Protein AF-A0A349R065-F1 (afdb_monomer_lite)

pLDDT: mean 91.01, std 5.93, range [65.56, 98.38]

Secondary structure (DSSP, 8-state):
--GGGGTT-PPPPP-S-HHHHHHHHHHHHHHHHHHHHHHHH-SS----S-------S---------EEEEEEEETTEEEEEEEETTT--EEE-----HHHHHHHHHHHHHHHHHHHHH-

Structure (mmCIF, N/CA/C/O backbone):
data_AF-A0A349R065-F1
#
_entry.id   AF-A0A349R065-F1
#
loop_
_atom_site.group_PDB
_atom_site.id
_atom_site.type_symbol
_atom_site.label_atom_id
_atom_site.label_alt_id
_atom_site.label_comp_id
_atom_site.label_asym_id
_atom_site.label_entity_id
_atom_site.label_seq_id
_atom_site.pdbx_PDB_ins_code
_atom_site.Cartn_x
_atom_site.Cartn_y
_atom_site.Cartn_z
_atom_site.occupancy
_atom_site.B_iso_or_equiv
_atom_site.auth_seq_id
_atom_site.auth_comp_id
_atom_site.auth_asym_id
_atom_site.auth_atom_id
_atom_site.pdbx_PDB_model_num
ATOM 1 N N . PHE A 1 1 ? -10.459 10.664 -25.188 1.00 65.56 1 PHE A N 1
ATOM 2 C CA . PHE A 1 1 ? -10.884 11.142 -23.859 1.00 65.56 1 PHE A CA 1
ATOM 3 C C . PHE A 1 1 ? -12.238 11.811 -24.039 1.00 65.56 1 PHE A C 1
ATOM 5 O O . PHE A 1 1 ? -12.340 12.646 -24.926 1.00 65.56 1 PHE A O 1
ATOM 12 N N . ASN A 1 2 ? -13.275 11.375 -23.317 1.00 75.19 2 ASN A N 1
ATOM 13 C CA . ASN A 1 2 ? -14.597 12.006 -23.346 1.00 75.19 2 ASN A CA 1
ATOM 14 C C . ASN A 1 2 ? -14.974 12.372 -21.905 1.00 75.19 2 ASN A C 1
ATOM 16 O O . ASN A 1 2 ? -15.119 11.490 -21.060 1.00 75.19 2 ASN A O 1
ATOM 20 N N . GLU A 1 3 ? -15.099 13.669 -21.643 1.00 75.75 3 GLU A N 1
ATOM 21 C CA . GLU A 1 3 ? -15.383 14.242 -20.323 1.00 75.75 3 GLU A CA 1
ATOM 22 C C . GLU A 1 3 ? -16.740 13.810 -19.759 1.00 75.75 3 GLU A C 1
ATOM 24 O O . GLU A 1 3 ? -16.920 13.772 -18.545 1.00 75.75 3 GLU A O 1
ATOM 29 N N . GLN A 1 4 ? -17.679 13.401 -20.616 1.00 81.69 4 GLN A N 1
ATOM 30 C CA . GLN A 1 4 ? -19.003 12.935 -20.199 1.00 81.69 4 GLN A CA 1
ATOM 31 C C . GLN A 1 4 ? -18.923 11.689 -19.309 1.00 81.69 4 GLN A C 1
ATOM 33 O O . GLN A 1 4 ? -19.770 11.519 -18.439 1.00 81.69 4 GLN A O 1
ATOM 38 N N . TYR A 1 5 ? -17.877 10.864 -19.451 1.00 76.69 5 TYR A N 1
ATOM 39 C CA . TYR A 1 5 ? -17.648 9.712 -18.570 1.00 76.69 5 TYR A CA 1
ATOM 40 C C . TYR A 1 5 ? -17.245 10.099 -17.139 1.00 76.69 5 TYR A C 1
ATOM 42 O O . TYR A 1 5 ? -17.340 9.266 -16.243 1.00 76.69 5 TYR A O 1
ATOM 50 N N . LEU A 1 6 ? -16.794 11.337 -16.918 1.00 79.38 6 LEU A N 1
ATOM 51 C CA . LEU A 1 6 ? -16.449 11.865 -15.594 1.00 79.38 6 LEU A CA 1
ATOM 52 C C . LEU A 1 6 ? -17.567 12.719 -14.993 1.00 79.38 6 LEU A C 1
ATOM 54 O O . LEU A 1 6 ? -17.480 13.108 -13.830 1.00 79.38 6 LEU A O 1
ATOM 58 N N . SER A 1 7 ? -18.627 13.001 -15.754 1.00 81.12 7 SER A N 1
ATOM 59 C CA . SER A 1 7 ? -19.768 13.759 -15.250 1.00 81.12 7 SER A CA 1
ATOM 60 C C . SER A 1 7 ? -20.408 13.016 -14.073 1.00 81.12 7 SER A C 1
ATOM 62 O O . SER A 1 7 ? -20.812 11.862 -14.199 1.00 81.12 7 SER A O 1
ATOM 64 N N . GLY A 1 8 ? -20.456 13.667 -12.909 1.00 82.62 8 GLY A N 1
ATOM 65 C CA . GLY A 1 8 ? -20.978 13.082 -11.669 1.00 82.62 8 GLY A CA 1
ATOM 66 C C . GLY A 1 8 ? -19.963 12.297 -10.828 1.00 82.62 8 GLY A C 1
ATOM 67 O O . GLY A 1 8 ? -20.319 11.858 -9.737 1.00 82.62 8 GLY A O 1
ATOM 68 N N . PHE A 1 9 ? -18.708 12.161 -11.273 1.00 82.31 9 PHE A N 1
ATOM 69 C CA . PHE A 1 9 ? -17.630 11.541 -10.498 1.00 82.31 9 PHE A CA 1
ATOM 70 C C . PHE A 1 9 ? -16.630 12.585 -9.994 1.00 82.31 9 PHE A C 1
ATOM 72 O O . PHE A 1 9 ? -16.277 13.529 -10.698 1.00 82.31 9 PHE A O 1
ATOM 79 N N . ILE A 1 10 ? -16.144 12.396 -8.766 1.00 83.88 10 ILE A N 1
ATOM 80 C CA . ILE A 1 10 ? -15.050 13.191 -8.201 1.00 83.88 10 ILE A CA 1
ATOM 81 C C . ILE A 1 10 ? -13.741 12.467 -8.514 1.00 83.88 10 ILE A C 1
ATOM 83 O O . ILE A 1 10 ? -13.602 11.283 -8.206 1.00 83.88 10 ILE A O 1
ATOM 87 N N . ALA A 1 11 ? -12.786 13.179 -9.106 1.00 84.38 11 ALA A N 1
ATOM 88 C CA . ALA A 1 11 ? -11.423 12.699 -9.286 1.00 84.38 11 ALA A CA 1
ATOM 89 C C . ALA A 1 11 ? -10.508 13.383 -8.267 1.00 84.38 11 ALA A C 1
ATOM 91 O O . ALA A 1 11 ? -10.520 14.607 -8.136 1.00 84.38 11 ALA A O 1
ATOM 92 N N . GLU A 1 12 ? -9.725 12.592 -7.540 1.00 83.50 12 GLU A N 1
ATOM 93 C CA . GLU A 1 12 ? -8.680 13.122 -6.668 1.00 83.50 12 GLU A CA 1
ATOM 94 C C . GLU A 1 12 ? -7.490 13.584 -7.520 1.00 83.50 12 GLU A C 1
ATOM 96 O O . GLU A 1 12 ? -7.072 12.895 -8.455 1.00 83.50 12 GLU A O 1
ATOM 101 N N . THR A 1 13 ? -6.933 14.749 -7.193 1.00 82.88 13 THR A N 1
ATOM 102 C CA . THR A 1 13 ? -5.649 15.187 -7.753 1.00 82.88 13 THR A CA 1
ATOM 103 C C . THR A 1 13 ? -4.519 14.341 -7.170 1.00 82.88 13 THR A C 1
ATOM 105 O O . THR A 1 13 ? -4.617 13.835 -6.056 1.00 82.88 13 THR A O 1
ATOM 108 N N . PHE A 1 14 ? -3.420 14.198 -7.908 1.00 82.38 14 PHE A N 1
ATOM 109 C CA . PHE A 1 14 ? -2.256 13.435 -7.466 1.00 82.38 14 PHE A CA 1
ATOM 110 C C . PHE A 1 14 ? -1.765 13.887 -6.085 1.00 82.38 14 PHE A C 1
ATOM 112 O O . PHE A 1 14 ? -1.309 15.016 -5.910 1.00 82.38 14 PHE A O 1
ATOM 119 N N . SER A 1 15 ? -1.838 12.978 -5.116 1.00 81.75 15 SER A N 1
ATOM 120 C CA . SER A 1 15 ? -1.353 13.180 -3.748 1.00 81.75 15 SER A CA 1
ATOM 121 C C . SER A 1 15 ? 0.126 12.815 -3.576 1.00 81.75 15 SER A C 1
ATOM 123 O O . SER A 1 15 ? 0.737 13.156 -2.564 1.00 81.75 15 SER A O 1
ATOM 125 N N . VAL A 1 16 ? 0.723 12.146 -4.569 1.00 86.12 16 VAL A N 1
ATOM 126 C CA . VAL A 1 16 ? 2.129 11.724 -4.578 1.00 86.12 16 VAL A CA 1
ATOM 127 C C . VAL A 1 16 ? 2.862 12.396 -5.733 1.00 86.12 16 VAL A C 1
ATOM 129 O O . VAL A 1 16 ? 2.378 12.397 -6.865 1.00 86.12 16 VAL A O 1
ATOM 132 N N . ASP A 1 17 ? 4.045 12.937 -5.443 1.00 89.19 17 ASP A N 1
ATOM 133 C CA . ASP A 1 17 ? 4.918 13.516 -6.459 1.00 89.19 17 ASP A CA 1
ATOM 134 C C . ASP A 1 17 ? 5.431 12.458 -7.453 1.00 89.19 17 ASP A C 1
ATOM 136 O O . ASP A 1 17 ? 5.723 11.315 -7.095 1.00 89.19 17 ASP A O 1
ATOM 140 N N . HIS A 1 18 ? 5.561 12.861 -8.714 1.00 86.56 18 HIS A N 1
ATOM 141 C CA . HIS A 1 18 ? 5.975 12.004 -9.817 1.00 86.56 18 HIS A CA 1
ATOM 142 C C . HIS A 1 18 ? 7.369 11.382 -9.642 1.00 86.56 18 HIS A C 1
ATOM 144 O O . HIS A 1 18 ? 7.554 10.235 -10.050 1.00 86.56 18 HIS A O 1
ATOM 150 N N . VAL A 1 19 ? 8.325 12.077 -9.014 1.00 89.88 19 VAL A N 1
ATOM 151 C CA . VAL A 1 19 ? 9.666 11.533 -8.740 1.00 89.88 19 VAL A CA 1
ATOM 152 C C . VAL A 1 19 ? 9.557 10.396 -7.730 1.00 89.88 19 VAL A C 1
ATOM 154 O O . VAL A 1 19 ? 10.013 9.284 -7.988 1.00 89.88 19 VAL A O 1
ATOM 157 N N . LYS A 1 20 ? 8.836 10.629 -6.629 1.00 91.44 20 LYS A N 1
ATOM 158 C CA . LYS A 1 20 ? 8.594 9.611 -5.595 1.00 91.44 20 LYS A CA 1
ATOM 159 C C . LYS A 1 20 ? 7.807 8.411 -6.131 1.00 91.44 20 LYS A C 1
ATOM 161 O O . LYS A 1 20 ? 8.063 7.263 -5.759 1.00 91.44 20 LYS A O 1
ATOM 166 N N . ALA A 1 21 ? 6.844 8.660 -7.016 1.00 89.25 21 ALA A N 1
ATOM 167 C CA . ALA A 1 21 ? 6.101 7.603 -7.691 1.00 89.25 21 ALA A CA 1
ATOM 168 C C . ALA A 1 21 ? 7.013 6.769 -8.609 1.00 89.25 21 ALA A C 1
ATOM 170 O O . ALA A 1 21 ? 6.891 5.545 -8.627 1.00 89.25 21 ALA A O 1
ATOM 171 N N . ALA A 1 22 ? 7.945 7.404 -9.326 1.00 90.56 22 ALA A N 1
ATOM 172 C CA . ALA A 1 22 ? 8.910 6.717 -10.182 1.00 90.56 22 ALA A CA 1
ATOM 173 C C . ALA A 1 22 ? 9.899 5.858 -9.379 1.00 90.56 22 ALA A C 1
ATOM 175 O O . ALA A 1 22 ? 10.153 4.719 -9.765 1.00 90.56 22 ALA A O 1
ATOM 176 N N . GLU A 1 23 ? 10.398 6.351 -8.242 1.00 92.19 23 GLU A N 1
ATOM 177 C CA . GLU A 1 23 ? 11.222 5.562 -7.312 1.00 92.19 23 GLU A CA 1
ATOM 178 C C . GLU A 1 23 ? 10.465 4.329 -6.806 1.00 92.19 23 GLU A C 1
ATOM 180 O O . GLU A 1 23 ? 10.968 3.211 -6.876 1.00 92.19 23 GLU A O 1
ATOM 185 N N . THR A 1 24 ? 9.211 4.515 -6.381 1.00 93.06 24 THR A N 1
ATOM 186 C CA . THR A 1 24 ? 8.355 3.409 -5.923 1.00 93.06 24 THR A CA 1
ATOM 187 C C . THR A 1 24 ? 8.133 2.382 -7.035 1.00 93.06 24 THR A C 1
ATOM 189 O O . THR A 1 24 ? 8.212 1.176 -6.800 1.00 93.06 24 THR A O 1
ATOM 192 N N . ALA A 1 25 ? 7.867 2.846 -8.260 1.00 92.06 25 ALA A N 1
ATOM 193 C CA . ALA A 1 25 ? 7.706 1.977 -9.418 1.00 92.06 25 ALA A CA 1
ATOM 194 C C . ALA A 1 25 ? 8.992 1.196 -9.716 1.00 92.06 25 ALA A C 1
ATOM 196 O O . ALA A 1 25 ? 8.914 -0.002 -9.975 1.00 92.06 25 ALA A O 1
ATOM 197 N N . ARG A 1 26 ? 10.161 1.841 -9.622 1.00 92.94 26 ARG A N 1
ATOM 198 C CA . ARG A 1 26 ? 11.466 1.189 -9.777 1.00 92.94 26 ARG A CA 1
ATOM 199 C C . ARG A 1 26 ? 11.661 0.078 -8.751 1.00 92.94 26 ARG A C 1
ATOM 201 O O . ARG A 1 26 ? 11.892 -1.046 -9.161 1.00 92.94 26 ARG A O 1
ATOM 208 N N . THR A 1 27 ? 11.419 0.324 -7.464 1.00 94.81 27 THR A N 1
ATOM 209 C CA . THR A 1 27 ? 11.508 -0.726 -6.430 1.00 94.81 27 THR A CA 1
ATOM 210 C C . THR A 1 27 ? 10.579 -1.915 -6.704 1.00 94.81 27 THR A C 1
ATOM 212 O O . THR A 1 27 ? 10.921 -3.062 -6.422 1.00 94.81 27 THR A O 1
ATOM 215 N N . ILE A 1 28 ? 9.380 -1.664 -7.243 1.00 96.00 28 ILE A N 1
ATOM 216 C CA . ILE A 1 28 ? 8.456 -2.741 -7.620 1.00 96.00 28 ILE A CA 1
ATOM 217 C C . ILE A 1 28 ? 9.009 -3.540 -8.804 1.00 96.00 28 ILE A C 1
ATOM 219 O O . ILE A 1 28 ? 8.946 -4.765 -8.758 1.00 96.00 28 ILE A O 1
ATOM 223 N N . MET A 1 29 ? 9.531 -2.860 -9.829 1.00 95.00 29 MET A N 1
ATOM 224 C CA . MET A 1 29 ? 10.117 -3.498 -11.009 1.00 95.00 29 MET A CA 1
ATOM 225 C C . MET A 1 29 ? 11.381 -4.283 -10.662 1.00 95.00 29 MET A C 1
ATOM 227 O O . MET A 1 29 ? 11.471 -5.436 -11.054 1.00 95.00 29 MET A O 1
ATOM 231 N N . ASP A 1 30 ? 12.303 -3.708 -9.888 1.00 95.19 30 ASP A N 1
ATOM 232 C CA . ASP A 1 30 ? 13.570 -4.346 -9.512 1.00 95.19 30 ASP A CA 1
ATOM 233 C C . ASP A 1 30 ? 13.321 -5.665 -8.765 1.00 95.19 30 ASP A C 1
ATOM 235 O O . ASP A 1 30 ? 13.894 -6.690 -9.112 1.00 95.19 30 ASP A O 1
ATOM 239 N N . ARG A 1 31 ? 12.371 -5.683 -7.821 1.00 95.81 31 ARG A N 1
ATOM 240 C CA . ARG A 1 31 ? 11.971 -6.910 -7.111 1.00 95.81 31 ARG A CA 1
ATOM 241 C C . ARG A 1 31 ? 11.322 -7.951 -8.025 1.00 95.81 31 ARG A C 1
ATOM 243 O O . ARG A 1 31 ? 11.416 -9.145 -7.771 1.00 95.81 31 ARG A O 1
ATOM 250 N N . GLU A 1 32 ? 10.582 -7.514 -9.038 1.00 96.69 32 GLU A N 1
ATOM 251 C CA . GLU A 1 32 ? 9.978 -8.445 -9.993 1.00 96.69 32 GLU A CA 1
ATOM 252 C C . GLU A 1 32 ? 11.027 -9.017 -10.955 1.00 96.69 32 GLU A C 1
ATOM 254 O O . GLU A 1 32 ? 10.946 -10.189 -11.306 1.00 96.69 32 GLU A O 1
ATOM 259 N N . ILE A 1 33 ? 12.026 -8.217 -11.337 1.00 96.19 33 ILE A N 1
ATOM 260 C CA . ILE A 1 33 ? 13.189 -8.668 -12.108 1.00 96.19 33 ILE A CA 1
ATOM 261 C C . ILE A 1 33 ? 13.990 -9.682 -11.292 1.00 96.19 33 ILE A C 1
ATOM 263 O O . ILE A 1 33 ? 14.281 -10.757 -11.801 1.00 96.19 33 ILE A O 1
ATOM 267 N N . GLU A 1 34 ? 14.280 -9.385 -10.025 1.00 95.62 34 GLU A N 1
ATOM 268 C CA . GLU A 1 34 ? 14.966 -10.301 -9.106 1.00 95.62 34 GLU A CA 1
ATOM 269 C C . GLU A 1 34 ? 14.243 -11.650 -9.020 1.00 95.62 34 GLU A C 1
ATOM 271 O O . GLU A 1 34 ? 14.851 -12.683 -9.273 1.00 95.62 34 GLU A O 1
ATOM 276 N N . ARG A 1 35 ? 12.919 -11.650 -8.816 1.00 94.94 35 ARG A N 1
ATOM 277 C CA . ARG A 1 35 ? 12.117 -12.887 -8.824 1.00 94.94 35 ARG A CA 1
ATOM 278 C C . ARG A 1 35 ? 12.159 -13.652 -10.141 1.00 94.94 35 ARG A C 1
ATOM 280 O O . ARG A 1 35 ? 12.062 -14.876 -10.133 1.00 94.94 35 ARG A O 1
ATOM 287 N N . GLN A 1 36 ? 12.218 -12.953 -11.272 1.00 95.62 36 GLN A N 1
ATOM 288 C CA . GLN A 1 36 ? 12.340 -13.609 -12.574 1.00 95.62 36 GLN A CA 1
ATOM 289 C C . GLN A 1 36 ? 13.717 -14.254 -12.729 1.00 95.62 36 GLN A C 1
ATOM 291 O O . GLN A 1 36 ? 13.788 -15.401 -13.154 1.00 95.62 36 GLN A O 1
ATOM 296 N N . VAL A 1 37 ? 14.783 -13.569 -12.308 1.00 95.44 37 VAL A N 1
ATOM 297 C CA . VAL A 1 37 ? 16.141 -14.131 -12.278 1.00 95.44 37 VAL A CA 1
ATOM 298 C C . VAL A 1 37 ? 16.191 -15.362 -11.372 1.00 95.44 37 VAL A C 1
ATOM 300 O O . VAL A 1 37 ? 16.686 -16.402 -11.793 1.00 95.44 37 VAL A O 1
ATOM 303 N N . GLU A 1 38 ? 15.620 -15.283 -10.168 1.00 94.94 38 GLU A N 1
ATOM 304 C CA . GLU A 1 38 ? 15.492 -16.418 -9.247 1.00 94.94 38 GLU A CA 1
ATOM 305 C C . GLU A 1 38 ? 14.770 -17.610 -9.906 1.00 94.94 38 GLU A C 1
ATOM 307 O O . GLU A 1 38 ? 15.219 -18.759 -9.868 1.00 94.94 38 GLU A O 1
ATOM 312 N N . HIS A 1 39 ? 13.643 -17.340 -10.568 1.00 94.44 39 HIS A N 1
ATOM 313 C CA . HIS A 1 39 ? 12.877 -18.375 -11.252 1.00 94.44 39 HIS A CA 1
ATOM 314 C C . HIS A 1 39 ? 13.658 -19.034 -12.398 1.00 94.44 39 HIS A C 1
ATOM 316 O O . HIS A 1 39 ? 13.577 -20.252 -12.559 1.00 94.44 39 HIS A O 1
ATOM 322 N N . ASP A 1 40 ? 14.422 -18.244 -13.154 1.00 94.69 40 ASP A N 1
ATOM 323 C CA . ASP A 1 40 ? 15.241 -18.716 -14.271 1.00 94.69 40 ASP A CA 1
ATOM 324 C C . ASP A 1 40 ? 16.457 -19.537 -13.805 1.00 94.69 40 ASP A C 1
ATOM 326 O O . ASP A 1 40 ? 16.822 -20.508 -14.471 1.00 94.69 40 ASP A O 1
ATOM 330 N N . ILE A 1 41 ? 17.069 -19.194 -12.660 1.00 94.62 41 ILE A N 1
ATOM 331 C CA . ILE A 1 41 ? 18.124 -20.011 -12.030 1.00 94.62 41 ILE A CA 1
ATOM 332 C C . ILE A 1 41 ? 17.538 -21.358 -11.581 1.00 94.62 41 ILE A C 1
ATOM 334 O O . ILE A 1 41 ? 18.115 -22.416 -11.848 1.00 94.62 41 ILE A O 1
ATOM 338 N N . GLY A 1 42 ? 16.378 -21.323 -10.919 1.00 91.50 42 GLY A N 1
ATOM 339 C CA . G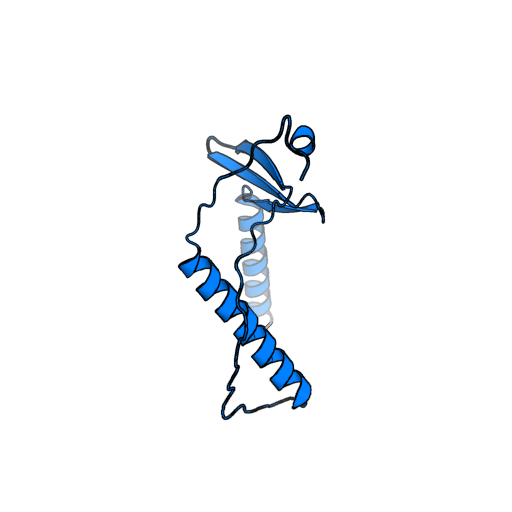LY A 1 42 ? 15.697 -22.503 -10.394 1.00 91.50 42 GLY A CA 1
ATOM 340 C C . GLY A 1 42 ? 16.392 -23.144 -9.182 1.00 91.50 42 GLY A C 1
ATOM 341 O O . GLY A 1 42 ? 17.423 -22.691 -8.694 1.00 91.50 42 GLY A O 1
ATOM 342 N N . GLY A 1 43 ? 15.803 -24.224 -8.661 1.00 92.44 43 GLY A N 1
ATOM 343 C CA . GLY A 1 43 ? 16.297 -24.911 -7.458 1.00 92.44 43 GLY A CA 1
ATOM 344 C C . GLY A 1 43 ? 15.944 -24.209 -6.138 1.00 92.44 43 GLY A C 1
ATOM 345 O O . GLY A 1 43 ? 15.325 -23.147 -6.128 1.00 92.44 43 GLY A O 1
ATOM 346 N N . ASP A 1 44 ? 16.324 -24.833 -5.020 1.00 88.00 44 ASP A N 1
ATOM 347 C CA . ASP A 1 44 ? 15.890 -24.436 -3.667 1.00 88.00 44 ASP A CA 1
ATOM 348 C C . ASP A 1 44 ? 16.791 -23.378 -3.007 1.00 88.00 44 ASP A C 1
ATOM 350 O O . ASP A 1 44 ? 16.438 -22.790 -1.986 1.00 88.00 44 ASP A O 1
ATOM 354 N N . THR A 1 45 ? 17.995 -23.164 -3.536 1.00 88.25 45 THR A N 1
ATOM 355 C CA . THR A 1 45 ? 18.951 -22.171 -3.034 1.00 88.25 45 THR A CA 1
ATOM 356 C C . THR A 1 45 ? 19.656 -21.543 -4.216 1.00 88.25 45 THR A C 1
ATOM 358 O O . THR A 1 45 ? 20.234 -22.245 -5.044 1.00 88.25 45 THR A O 1
ATOM 361 N N . GLN A 1 46 ? 19.568 -20.223 -4.289 1.00 90.25 46 GLN A N 1
ATOM 362 C CA . GLN A 1 46 ? 20.019 -19.425 -5.416 1.00 90.25 46 GLN A CA 1
ATOM 363 C C . GLN A 1 46 ? 20.850 -18.275 -4.861 1.00 90.25 46 GLN A C 1
ATOM 365 O O . GLN A 1 46 ? 20.533 -17.745 -3.794 1.00 90.25 46 GLN A O 1
ATOM 370 N N . ASP A 1 47 ? 21.918 -17.929 -5.566 1.00 90.94 47 ASP A N 1
ATOM 371 C CA . ASP A 1 47 ? 22.776 -16.798 -5.232 1.00 90.94 47 ASP A CA 1
ATOM 372 C C . ASP A 1 47 ? 22.885 -15.910 -6.471 1.00 90.94 47 ASP A C 1
ATOM 374 O O . ASP A 1 47 ? 23.075 -16.409 -7.585 1.00 90.94 47 ASP A O 1
ATOM 378 N N . ILE A 1 48 ? 22.696 -14.607 -6.283 1.00 92.50 48 ILE A N 1
ATOM 379 C CA . ILE A 1 48 ? 22.680 -13.619 -7.360 1.00 92.50 48 ILE A CA 1
ATOM 380 C C . ILE A 1 48 ? 23.826 -12.646 -7.104 1.00 92.50 48 ILE A C 1
ATOM 382 O O . ILE A 1 48 ? 23.706 -11.726 -6.298 1.00 92.50 48 ILE A O 1
ATOM 386 N N . ASP A 1 49 ? 24.930 -12.826 -7.833 1.00 93.75 49 ASP A N 1
ATOM 387 C CA . ASP A 1 49 ? 26.125 -11.988 -7.677 1.00 93.75 49 ASP A CA 1
ATOM 388 C C . ASP A 1 49 ? 25.861 -10.514 -8.030 1.00 93.75 49 ASP A C 1
ATOM 390 O O . ASP A 1 49 ? 26.357 -9.597 -7.374 1.00 93.75 49 ASP A O 1
ATOM 394 N N . SER A 1 50 ? 25.108 -10.267 -9.107 1.00 93.81 50 SER A N 1
ATOM 395 C CA . SER A 1 50 ? 24.719 -8.919 -9.530 1.00 93.81 50 SER A CA 1
ATOM 396 C C . SER A 1 50 ? 23.551 -8.944 -10.516 1.00 93.81 50 SER A C 1
ATOM 398 O O . SER A 1 50 ? 23.413 -9.875 -11.308 1.00 93.81 50 SER A O 1
ATOM 400 N N . ILE A 1 51 ? 22.742 -7.885 -10.497 1.00 94.69 51 ILE A N 1
ATOM 401 C CA . ILE A 1 51 ? 21.718 -7.602 -11.507 1.00 94.69 51 ILE A CA 1
ATOM 402 C C . ILE A 1 51 ? 21.981 -6.194 -12.033 1.00 94.69 51 ILE A C 1
ATOM 404 O O . ILE A 1 51 ? 21.959 -5.232 -11.266 1.00 94.69 51 ILE A O 1
ATOM 408 N N . ASP A 1 52 ? 22.194 -6.071 -13.342 1.00 93.75 52 ASP A N 1
ATOM 409 C CA . ASP A 1 52 ? 22.284 -4.781 -14.026 1.00 93.75 52 ASP A CA 1
ATOM 410 C C . ASP A 1 52 ? 21.085 -4.619 -14.966 1.00 93.75 52 ASP A C 1
ATOM 412 O O . ASP A 1 52 ? 20.916 -5.373 -15.925 1.00 93.75 52 ASP A O 1
ATOM 416 N N . SER A 1 53 ? 20.202 -3.672 -14.645 1.00 92.56 53 SER A N 1
ATOM 417 C CA . SER A 1 53 ? 18.940 -3.451 -15.356 1.00 92.56 53 SER A CA 1
ATOM 418 C C . SER A 1 53 ? 18.905 -2.068 -15.998 1.00 92.56 53 SER A C 1
ATOM 420 O O . SER A 1 53 ? 18.811 -1.048 -15.311 1.00 92.56 53 SER A O 1
ATOM 422 N N . ASP A 1 54 ? 18.905 -2.036 -17.332 1.00 92.50 54 ASP A N 1
ATOM 423 C CA . ASP A 1 54 ? 18.815 -0.805 -18.119 1.00 92.50 54 ASP A CA 1
ATOM 424 C C . ASP A 1 54 ? 17.366 -0.503 -18.540 1.00 92.50 54 ASP A C 1
ATOM 426 O O . ASP A 1 54 ? 16.722 -1.258 -19.274 1.00 92.50 54 ASP A O 1
ATOM 430 N N . PHE A 1 55 ? 16.849 0.643 -18.095 1.00 89.69 55 PHE A N 1
ATOM 431 C CA . PHE A 1 55 ? 15.475 1.074 -18.347 1.00 89.69 55 PHE A CA 1
ATOM 432 C C . PHE A 1 55 ? 15.449 2.194 -19.387 1.00 89.69 55 PHE A C 1
ATOM 434 O O . PHE A 1 55 ? 15.753 3.352 -19.096 1.00 89.69 55 PHE A O 1
ATOM 441 N N . LYS A 1 56 ? 15.008 1.872 -20.606 1.00 92.06 56 LYS A N 1
ATOM 442 C CA . LYS A 1 56 ? 14.956 2.826 -21.723 1.00 92.06 56 LYS A CA 1
ATOM 443 C C . LYS A 1 56 ? 13.577 3.458 -21.871 1.00 92.06 56 LYS A C 1
ATOM 445 O O . LYS A 1 56 ? 12.554 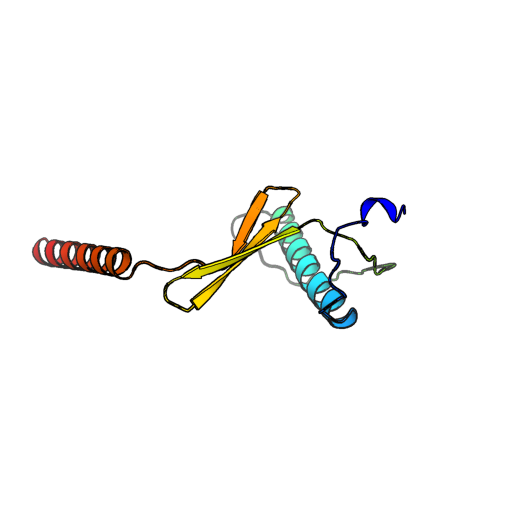2.800 -21.715 1.00 92.06 56 LYS A O 1
ATOM 450 N N . SER A 1 57 ? 13.548 4.731 -22.276 1.00 89.69 57 SER A N 1
ATOM 451 C CA . SER A 1 57 ? 12.311 5.445 -22.643 1.00 89.69 57 SER A CA 1
ATOM 452 C C . SER A 1 57 ? 11.239 5.459 -21.545 1.00 89.69 57 SER A C 1
ATOM 454 O O . SER A 1 57 ? 10.048 5.297 -21.826 1.00 89.69 57 SER A O 1
ATOM 456 N N . ILE A 1 58 ? 11.656 5.683 -20.296 1.00 87.06 58 ILE A N 1
ATOM 457 C CA . ILE A 1 58 ? 10.744 5.834 -19.160 1.00 87.06 58 ILE A CA 1
ATOM 458 C C . ILE A 1 58 ? 9.806 7.015 -19.433 1.00 87.06 58 ILE A C 1
ATOM 460 O O . ILE A 1 58 ? 10.244 8.134 -19.698 1.00 87.06 58 ILE A O 1
ATOM 464 N N . LYS A 1 59 ? 8.499 6.753 -19.389 1.00 87.94 59 LYS A N 1
ATOM 465 C CA . LYS A 1 59 ? 7.448 7.755 -19.585 1.00 87.94 59 LYS A CA 1
ATOM 466 C C . LYS A 1 59 ? 6.479 7.711 -18.420 1.00 87.94 59 LYS A C 1
ATOM 468 O O . LYS A 1 59 ? 6.092 6.635 -17.971 1.00 87.94 59 LYS A O 1
ATOM 473 N N . LEU A 1 60 ? 6.023 8.885 -18.005 1.00 83.56 60 LEU A N 1
ATOM 474 C CA . LEU A 1 60 ? 4.933 9.014 -17.053 1.00 83.56 60 LEU A CA 1
ATOM 475 C C . LEU A 1 60 ? 3.600 8.993 -17.808 1.00 83.56 60 LEU A C 1
ATOM 477 O O . LEU A 1 60 ? 3.417 9.724 -18.783 1.00 83.56 60 LEU A O 1
ATOM 481 N N . LYS A 1 61 ? 2.670 8.147 -17.363 1.00 85.62 61 LYS A N 1
ATOM 482 C CA . LYS A 1 61 ? 1.293 8.116 -17.863 1.00 85.62 61 LYS A CA 1
ATOM 483 C C . LYS A 1 61 ? 0.340 8.308 -16.699 1.00 85.62 61 LYS A C 1
ATOM 485 O O . LYS A 1 61 ? 0.400 7.569 -15.722 1.00 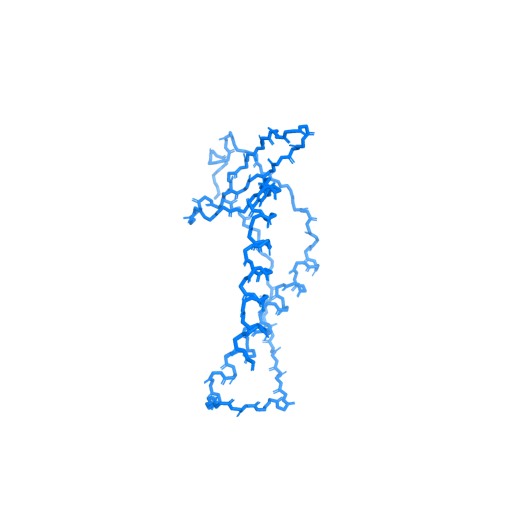85.62 61 LYS A O 1
ATOM 490 N N . TYR A 1 62 ? -0.566 9.261 -16.847 1.00 81.25 62 TYR A N 1
ATOM 491 C CA . TYR A 1 62 ? -1.665 9.440 -15.915 1.00 81.25 62 TYR A CA 1
ATOM 492 C C . TYR A 1 62 ? -2.831 8.549 -16.329 1.00 81.25 62 TYR A C 1
ATOM 494 O O . TYR A 1 62 ? -3.224 8.525 -17.497 1.00 81.25 62 TYR A O 1
ATOM 502 N N . ILE A 1 63 ? -3.361 7.801 -15.367 1.00 86.06 63 ILE A N 1
ATOM 503 C CA . ILE A 1 63 ? -4.512 6.920 -15.548 1.00 86.06 63 ILE A CA 1
ATOM 504 C C . ILE A 1 63 ? -5.575 7.260 -14.510 1.00 86.06 63 ILE A C 1
ATOM 506 O O . ILE A 1 63 ? -5.257 7.667 -13.395 1.00 86.06 63 ILE A O 1
ATOM 510 N N . LEU A 1 64 ? -6.837 7.078 -14.885 1.00 86.56 64 LEU A N 1
ATOM 511 C CA . LEU A 1 64 ? -7.972 7.194 -13.978 1.00 86.56 64 LEU A CA 1
ATOM 512 C C . LEU A 1 64 ? -8.434 5.785 -13.624 1.00 86.56 64 LEU A C 1
ATOM 514 O O . LEU A 1 64 ? -8.747 4.993 -14.513 1.00 86.56 64 LEU A O 1
ATOM 518 N N . LEU A 1 65 ? -8.447 5.475 -12.329 1.00 88.50 65 LEU A N 1
ATOM 519 C CA . LEU A 1 65 ? -8.894 4.185 -11.815 1.00 88.50 65 LEU A CA 1
ATOM 520 C C . LEU A 1 65 ? -10.194 4.376 -11.027 1.00 88.50 65 LEU A C 1
ATOM 522 O O . LEU A 1 65 ? -10.211 5.168 -10.085 1.00 88.50 65 LEU A O 1
ATOM 526 N N . PRO A 1 66 ? -11.279 3.668 -11.384 1.00 90.00 66 PRO A N 1
ATOM 527 C CA . PRO A 1 66 ? -12.542 3.799 -10.676 1.00 90.00 66 PRO A CA 1
ATOM 528 C C . PRO A 1 66 ? -12.462 3.123 -9.300 1.00 90.00 66 PRO A C 1
ATOM 530 O O . PRO A 1 66 ? -12.080 1.954 -9.173 1.00 90.00 66 PRO A O 1
ATOM 533 N N . VAL A 1 67 ? -12.859 3.859 -8.264 1.00 91.50 67 VAL A N 1
ATOM 534 C CA . VAL A 1 67 ? -12.940 3.377 -6.880 1.00 91.50 67 VAL A CA 1
ATOM 535 C C . VAL A 1 67 ? -14.233 3.858 -6.229 1.00 91.50 67 VAL A C 1
ATOM 537 O O . VAL A 1 67 ? -14.689 4.970 -6.484 1.00 91.50 67 VAL A O 1
ATOM 540 N N . TRP A 1 68 ? -14.816 3.031 -5.363 1.00 91.50 68 TRP A N 1
ATOM 541 C CA . TRP A 1 68 ? -15.954 3.414 -4.528 1.00 91.50 68 TRP A CA 1
ATOM 542 C C . TRP A 1 68 ? -15.471 3.713 -3.118 1.00 91.50 68 TRP A C 1
ATOM 544 O O . TRP A 1 68 ? -14.856 2.858 -2.482 1.00 91.50 68 TRP A O 1
ATOM 554 N N . LEU A 1 69 ? -15.762 4.911 -2.621 1.00 91.56 69 LEU A N 1
ATOM 555 C CA . LEU A 1 69 ? -15.421 5.335 -1.267 1.00 91.56 69 LEU A CA 1
ATOM 556 C C . LEU A 1 69 ? -16.688 5.426 -0.424 1.00 91.56 69 LEU A C 1
ATOM 558 O O . LEU A 1 69 ? -17.689 5.996 -0.852 1.00 91.56 69 LEU A O 1
ATOM 562 N N . SER A 1 70 ? -16.640 4.879 0.785 1.00 92.31 70 SER A N 1
ATOM 563 C CA . SER A 1 70 ? -17.704 5.024 1.773 1.00 92.31 70 SER A CA 1
ATOM 564 C C . SER A 1 70 ? -17.103 5.159 3.166 1.00 92.31 70 SER A C 1
ATOM 566 O O . SER A 1 70 ? -16.040 4.607 3.458 1.00 92.31 70 SER A O 1
ATOM 568 N N . ALA A 1 71 ? -17.769 5.914 4.031 1.00 92.38 71 ALA A N 1
ATOM 569 C CA . ALA A 1 71 ? -17.373 6.086 5.417 1.00 92.38 71 ALA A CA 1
ATOM 570 C C . ALA A 1 71 ? -18.582 5.866 6.326 1.00 92.38 71 ALA A C 1
ATOM 572 O O . ALA A 1 71 ? -19.680 6.342 6.041 1.00 92.38 71 ALA A O 1
ATOM 573 N N . TYR A 1 72 ? -18.375 5.151 7.429 1.00 92.75 72 TYR A N 1
ATOM 574 C CA . TYR A 1 72 ? -19.395 4.917 8.447 1.00 92.75 72 TYR A CA 1
ATOM 575 C C . TYR A 1 72 ? -18.841 5.207 9.838 1.00 92.75 72 TYR A C 1
ATOM 577 O O . TYR A 1 72 ? -17.643 5.104 10.094 1.00 92.75 72 TYR A O 1
ATOM 585 N N . GLN A 1 73 ? -19.729 5.572 10.757 1.00 93.69 73 GLN A N 1
ATOM 586 C CA . GLN A 1 73 ? -19.380 5.857 12.144 1.00 93.69 73 GLN A CA 1
ATOM 587 C C . GLN A 1 73 ? -19.711 4.651 13.019 1.00 93.69 73 GLN A C 1
ATOM 589 O O . GLN A 1 73 ? -20.811 4.104 12.956 1.00 93.69 73 GLN A O 1
ATOM 594 N N . TYR A 1 74 ? -18.775 4.252 13.875 1.00 92.56 74 TYR A N 1
ATOM 595 C CA . TYR A 1 74 ? -18.997 3.218 14.879 1.00 92.56 74 TYR A CA 1
ATOM 596 C C . TYR A 1 74 ? -18.338 3.620 16.198 1.00 92.56 74 TYR A C 1
ATOM 598 O O . TYR A 1 74 ? -17.139 3.885 16.252 1.00 92.56 74 TYR A O 1
ATOM 606 N N . LYS A 1 75 ? -19.133 3.680 17.277 1.00 91.00 75 LYS A N 1
ATOM 607 C CA . LYS A 1 75 ? -18.692 4.122 18.618 1.00 91.00 75 LYS A CA 1
ATOM 608 C C . LYS A 1 75 ? -17.930 5.461 18.602 1.00 91.00 75 LYS A C 1
ATOM 610 O O . LYS A 1 75 ? -16.906 5.604 19.265 1.00 91.00 75 LYS A O 1
ATOM 615 N N . GLY A 1 76 ? -18.413 6.420 17.809 1.00 92.06 76 GLY A N 1
ATOM 616 C CA . GLY A 1 76 ? -17.813 7.754 17.676 1.00 92.06 76 GLY A CA 1
ATOM 617 C C . GLY A 1 76 ? -16.503 7.805 16.880 1.00 92.06 76 GLY A C 1
ATOM 618 O O . GLY A 1 76 ? -15.854 8.846 16.866 1.00 92.06 76 GLY A O 1
ATOM 619 N N . LYS A 1 77 ? -16.094 6.704 16.236 1.00 92.50 77 LYS A N 1
ATOM 620 C CA . LYS A 1 77 ? -14.936 6.660 15.336 1.00 92.50 77 LYS A CA 1
ATOM 621 C C . LYS A 1 77 ? -15.399 6.461 13.897 1.00 92.50 77 LYS A C 1
ATOM 623 O O . LYS A 1 77 ? -16.237 5.597 13.634 1.00 92.50 77 LYS A O 1
ATOM 628 N N . SER A 1 78 ? -14.824 7.240 12.983 1.00 93.44 78 SER A N 1
ATOM 629 C CA . SER A 1 78 ? -15.069 7.104 11.548 1.00 93.44 78 SER A CA 1
ATOM 630 C C . SER A 1 78 ? -14.218 5.976 10.980 1.00 93.44 78 SER A C 1
ATOM 632 O O . SER A 1 78 ? -13.025 5.890 11.267 1.00 93.44 78 SER A O 1
ATOM 634 N N . TYR A 1 79 ? -14.832 5.130 10.166 1.00 93.94 79 TYR A N 1
ATOM 635 C CA . TYR A 1 79 ? -14.187 4.041 9.454 1.00 93.94 79 TYR A CA 1
ATOM 636 C C . TYR A 1 79 ? -14.414 4.239 7.964 1.00 93.94 79 TYR A C 1
ATOM 638 O O . TYR A 1 79 ? -15.556 4.301 7.507 1.00 93.94 79 TYR A O 1
ATOM 646 N N . GLN A 1 80 ? -13.322 4.324 7.210 1.00 93.56 80 GLN A N 1
ATOM 647 C CA . GLN A 1 80 ? -13.355 4.458 5.760 1.00 93.56 80 GLN A CA 1
ATOM 648 C C . GLN A 1 80 ? -13.129 3.102 5.094 1.00 93.56 80 GLN A C 1
ATOM 650 O O . GLN A 1 80 ? -12.239 2.336 5.484 1.00 93.56 80 GLN A O 1
ATOM 655 N N . ILE A 1 81 ? -13.930 2.839 4.067 1.00 94.81 81 ILE A N 1
ATOM 656 C CA . ILE A 1 81 ? -13.794 1.713 3.153 1.00 94.81 81 ILE A CA 1
ATOM 657 C C . ILE A 1 81 ? -13.639 2.232 1.723 1.00 94.81 81 ILE A C 1
ATOM 659 O O . ILE A 1 81 ? -14.247 3.222 1.317 1.00 94.81 81 ILE A O 1
ATOM 663 N N . MET A 1 82 ? -12.799 1.545 0.968 1.00 94.31 82 MET A N 1
ATOM 664 C CA . MET A 1 82 ? -12.492 1.781 -0.429 1.00 94.31 82 MET A CA 1
ATOM 665 C C . MET A 1 82 ? -12.656 0.460 -1.169 1.00 94.31 82 MET A C 1
ATOM 667 O O . MET A 1 82 ? -12.095 -0.556 -0.769 1.00 94.31 82 MET A O 1
ATOM 671 N N . VAL A 1 83 ? -13.407 0.464 -2.258 1.00 94.69 83 VAL A N 1
ATOM 672 C CA . VAL A 1 83 ? -13.601 -0.716 -3.097 1.00 94.69 83 VAL A CA 1
ATOM 673 C C . VAL A 1 83 ? -13.022 -0.431 -4.469 1.00 94.69 83 VAL A C 1
ATOM 675 O O . VAL A 1 83 ? -13.395 0.546 -5.117 1.00 94.69 83 VAL A O 1
ATOM 678 N N . ASN A 1 84 ? -12.116 -1.291 -4.922 1.00 94.00 84 ASN A N 1
ATOM 679 C CA . ASN A 1 84 ? -11.650 -1.266 -6.299 1.00 94.00 84 ASN A CA 1
ATOM 680 C C . ASN A 1 84 ? -12.817 -1.667 -7.214 1.00 94.00 84 ASN A C 1
ATOM 682 O O . ASN A 1 84 ? -13.335 -2.779 -7.105 1.00 94.00 84 ASN A O 1
ATOM 686 N N . ALA A 1 85 ? -13.238 -0.777 -8.113 1.00 90.50 85 ALA A N 1
ATOM 687 C CA . ALA A 1 85 ? -14.427 -1.012 -8.930 1.00 90.50 85 ALA A CA 1
ATOM 688 C C . ALA A 1 85 ? -14.208 -2.033 -10.062 1.00 90.50 85 ALA A C 1
ATOM 690 O O . ALA A 1 85 ? -15.178 -2.482 -10.663 1.00 90.50 85 ALA A O 1
ATOM 691 N N . PHE A 1 86 ? -12.959 -2.416 -10.349 1.00 91.88 86 PHE A N 1
ATOM 692 C CA . PHE A 1 86 ? -12.634 -3.398 -11.383 1.00 91.88 86 PHE A CA 1
ATOM 693 C C . PHE A 1 86 ? -12.709 -4.841 -10.869 1.00 91.88 86 PHE A C 1
ATOM 695 O O . PHE A 1 86 ? -13.261 -5.704 -11.540 1.00 91.88 86 PHE A O 1
ATOM 702 N N . ASN A 1 87 ? -12.159 -5.118 -9.682 1.00 94.44 87 ASN A N 1
ATOM 703 C CA . ASN A 1 87 ? -12.089 -6.482 -9.135 1.00 94.44 87 ASN A CA 1
ATOM 704 C C . ASN A 1 87 ? -12.889 -6.689 -7.839 1.00 94.44 87 ASN A C 1
ATOM 706 O O . ASN A 1 87 ? -12.873 -7.786 -7.285 1.00 94.44 87 ASN A O 1
ATOM 710 N N . GLY A 1 88 ? -13.543 -5.647 -7.321 1.00 93.12 88 GLY A N 1
ATOM 711 C CA . GLY A 1 88 ? -14.343 -5.714 -6.099 1.00 93.12 88 GLY A CA 1
ATOM 712 C C . GLY A 1 88 ? -13.535 -5.877 -4.809 1.00 93.12 88 GLY A C 1
ATOM 713 O O . GLY A 1 88 ? -14.130 -6.064 -3.748 1.00 93.12 88 GLY A O 1
ATOM 714 N N . LYS A 1 89 ? -12.195 -5.808 -4.850 1.00 95.56 89 LYS A N 1
ATOM 715 C CA . LYS A 1 89 ? -11.373 -5.897 -3.637 1.00 95.56 89 LYS A CA 1
ATOM 716 C C . LYS A 1 89 ? -11.667 -4.711 -2.726 1.00 95.56 89 LYS A C 1
ATOM 718 O O . LYS A 1 89 ? -11.590 -3.554 -3.145 1.00 95.56 89 LYS A O 1
ATOM 723 N N . VAL A 1 90 ? -11.973 -5.025 -1.472 1.00 94.06 90 VAL A N 1
ATOM 724 C CA . VAL A 1 90 ? -12.290 -4.049 -0.433 1.00 94.06 90 VAL A CA 1
ATOM 725 C C . VAL A 1 90 ? -11.053 -3.804 0.421 1.00 94.06 90 VAL A C 1
ATOM 727 O O . VAL A 1 90 ? -10.479 -4.729 0.992 1.00 94.06 90 VAL A O 1
ATOM 730 N N . TYR A 1 91 ? -10.681 -2.540 0.534 1.00 93.19 91 TYR A N 1
ATOM 731 C CA . TYR A 1 91 ? -9.645 -2.021 1.409 1.00 93.19 91 TYR A CA 1
ATOM 732 C C . TYR A 1 91 ? -10.300 -1.095 2.424 1.00 93.19 91 TYR A C 1
ATOM 734 O O . TYR A 1 91 ? -11.263 -0.403 2.113 1.00 93.19 91 TYR A O 1
ATOM 742 N N . GLY A 1 92 ? -9.808 -1.056 3.653 1.00 91.44 92 GLY A N 1
ATOM 743 C CA . GLY A 1 92 ? -10.363 -0.141 4.640 1.00 91.44 92 GLY A CA 1
ATOM 744 C C . GLY A 1 92 ? -10.166 -0.599 6.063 1.00 91.44 92 GLY A C 1
ATOM 745 O O . GLY A 1 92 ? -9.630 -1.673 6.344 1.00 91.44 92 GLY A O 1
ATOM 746 N N . GLN A 1 93 ? -10.621 0.249 6.972 1.00 88.50 93 GLN A N 1
ATOM 747 C CA . GLN A 1 93 ? -10.570 -0.022 8.396 1.00 88.50 93 GLN A CA 1
ATOM 748 C C . GLN A 1 93 ? -11.871 -0.683 8.853 1.00 88.50 93 GLN A C 1
ATOM 750 O O . GLN A 1 93 ? -12.954 -0.426 8.327 1.00 88.50 93 GLN A O 1
ATOM 755 N N . ARG A 1 94 ? -11.764 -1.530 9.876 1.00 89.62 94 ARG A N 1
ATOM 756 C CA . ARG A 1 94 ? -12.914 -2.178 10.510 1.00 89.62 94 ARG A CA 1
ATOM 757 C C . ARG A 1 94 ? -12.790 -2.134 12.028 1.00 89.62 94 ARG A C 1
ATOM 759 O O . ARG A 1 94 ? -11.673 -2.231 12.545 1.00 89.62 94 ARG A O 1
ATOM 766 N N . PRO A 1 95 ? -13.905 -2.030 12.764 1.00 91.50 95 PRO A N 1
ATOM 767 C CA . PRO A 1 95 ? -13.875 -2.153 14.206 1.00 91.50 95 PRO A CA 1
ATOM 768 C C . PRO A 1 95 ? -13.580 -3.597 14.607 1.00 91.50 95 PRO A C 1
ATOM 770 O O . PRO A 1 95 ? -14.267 -4.537 14.202 1.00 91.50 95 PRO A O 1
ATOM 773 N N . TYR A 1 96 ? -12.571 -3.772 15.453 1.00 90.38 96 TYR A N 1
ATOM 774 C CA . T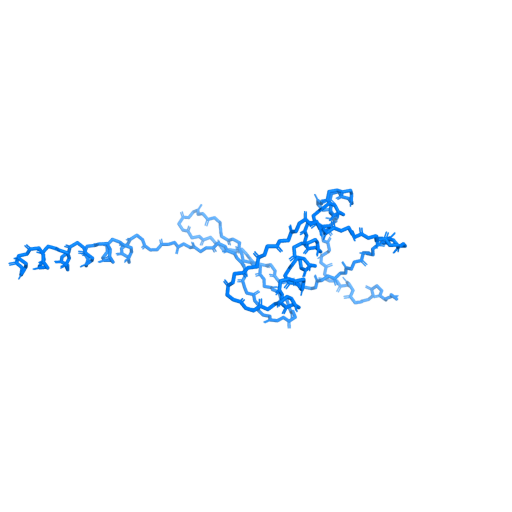YR A 1 96 ? -12.301 -5.058 16.080 1.00 90.38 96 TYR A CA 1
ATOM 775 C C . TYR A 1 96 ? -13.209 -5.263 17.293 1.00 90.38 96 TYR A C 1
ATOM 777 O O . TYR A 1 96 ? -13.451 -4.348 18.083 1.00 90.38 96 TYR A O 1
ATOM 785 N N . SER A 1 97 ? -13.721 -6.484 17.445 1.00 92.25 97 SER A N 1
ATOM 786 C CA . SER A 1 97 ? -14.497 -6.856 18.626 1.00 92.25 97 SER A CA 1
ATOM 787 C C . SER A 1 97 ? -13.555 -7.313 19.732 1.00 92.25 97 SER A C 1
ATOM 789 O O . SER A 1 97 ? -12.964 -8.389 19.634 1.00 92.25 97 SER A O 1
ATOM 791 N N . PHE A 1 98 ? -13.455 -6.505 20.790 1.00 93.19 98 PHE A N 1
ATOM 792 C CA . PHE A 1 98 ? -12.664 -6.822 21.980 1.00 93.19 98 PHE A CA 1
ATOM 793 C C . PHE A 1 98 ? -13.018 -8.201 22.547 1.00 93.19 98 PHE A C 1
ATOM 795 O O . PHE A 1 98 ? -12.129 -9.007 22.782 1.00 93.19 98 PHE A O 1
ATOM 802 N N . TRP A 1 99 ? -14.313 -8.514 22.661 1.00 96.44 99 TRP A N 1
ATOM 803 C CA . TRP A 1 99 ? -14.783 -9.803 23.169 1.00 96.44 99 TRP A CA 1
ATOM 804 C C . TRP A 1 99 ? -14.312 -10.984 22.318 1.00 96.44 99 TRP A C 1
ATOM 806 O O . TRP A 1 99 ? -13.845 -11.974 22.867 1.00 96.44 99 TRP A O 1
ATOM 816 N N . LYS A 1 100 ? -14.369 -10.876 20.981 1.00 95.44 100 LYS A N 1
ATOM 817 C CA . LYS A 1 100 ? -13.899 -11.959 20.096 1.00 95.44 100 LYS A CA 1
ATOM 818 C C . LYS A 1 100 ? -12.403 -12.224 20.279 1.00 95.44 100 LYS A C 1
ATOM 820 O O . LYS A 1 100 ? -11.997 -13.379 20.325 1.00 95.44 100 LYS A O 1
ATOM 825 N N . ILE A 1 101 ? -11.603 -11.165 20.403 1.00 96.81 101 ILE A N 1
ATOM 826 C CA . ILE A 1 101 ? -10.155 -11.283 20.617 1.00 96.81 101 ILE A CA 1
ATOM 827 C C . ILE A 1 101 ? -9.866 -11.839 22.017 1.00 96.81 101 ILE A C 1
ATOM 829 O O . ILE A 1 101 ? -9.066 -12.757 22.144 1.00 96.81 101 ILE A O 1
ATOM 833 N N . ALA A 1 102 ? -10.548 -11.345 23.052 1.00 97.81 102 ALA A N 1
ATOM 834 C CA . ALA A 1 102 ? -10.370 -11.808 24.426 1.00 97.81 102 ALA A CA 1
ATOM 835 C C . ALA A 1 102 ? -10.681 -13.306 24.574 1.00 97.81 102 ALA A C 1
ATOM 837 O O . ALA A 1 102 ? -9.884 -14.037 25.155 1.00 97.81 102 ALA A O 1
ATOM 838 N N . PHE A 1 103 ? -11.790 -13.783 23.996 1.00 98.19 103 PHE A N 1
ATOM 839 C CA . PHE A 1 103 ? -12.124 -15.209 24.012 1.00 98.19 103 PHE A CA 1
ATOM 840 C C . PHE A 1 103 ? -11.132 -16.059 23.213 1.00 98.19 103 PHE A C 1
ATOM 842 O O . PHE A 1 103 ? -10.797 -17.153 23.657 1.00 98.19 103 PHE A O 1
ATOM 849 N N . LEU A 1 104 ? -10.626 -15.562 22.078 1.00 98.19 104 LEU A N 1
ATOM 850 C CA . LEU A 1 104 ? -9.586 -16.256 21.315 1.00 98.19 104 LEU A CA 1
ATOM 851 C C . LEU A 1 104 ? -8.300 -16.413 22.141 1.00 98.19 104 LEU A C 1
ATOM 853 O O . LEU A 1 104 ? -7.750 -17.507 22.216 1.00 98.19 104 LEU A O 1
ATOM 857 N N . VAL A 1 105 ? -7.847 -15.339 22.794 1.00 98.19 105 VAL A N 1
ATOM 858 C CA . VAL A 1 105 ? -6.655 -15.360 23.657 1.00 98.19 105 VAL A CA 1
ATOM 859 C C . VAL A 1 105 ? -6.859 -16.297 24.847 1.00 98.19 105 VAL A C 1
ATOM 861 O O . VAL A 1 105 ? -5.993 -17.120 25.131 1.00 98.19 105 VAL A O 1
ATOM 864 N N . LEU A 1 106 ? -8.016 -16.225 25.510 1.00 98.25 106 LEU A N 1
ATOM 865 C CA . LEU A 1 106 ? -8.343 -17.104 26.631 1.00 98.25 106 LEU A CA 1
ATOM 866 C C . LEU A 1 106 ? -8.337 -18.581 26.213 1.00 98.25 106 LEU A C 1
ATOM 868 O O . LEU A 1 106 ? -7.763 -19.407 26.916 1.00 98.25 106 LEU A O 1
ATOM 872 N N . ALA A 1 107 ? -8.925 -18.910 25.060 1.00 98.19 107 ALA A N 1
ATOM 873 C CA . ALA A 1 107 ? -8.935 -20.273 24.539 1.00 98.19 107 ALA A CA 1
ATOM 874 C C . ALA A 1 107 ? -7.512 -20.803 24.295 1.00 98.19 107 ALA A C 1
ATOM 876 O O . ALA A 1 107 ? -7.208 -21.927 24.689 1.00 98.19 107 ALA A O 1
ATOM 877 N N . ILE A 1 108 ? -6.625 -19.985 23.716 1.00 98.38 108 ILE A N 1
ATOM 878 C CA . ILE A 1 108 ? -5.214 -20.350 23.508 1.00 98.38 108 ILE A CA 1
ATOM 879 C C . ILE A 1 108 ? -4.517 -20.622 24.849 1.00 98.38 108 ILE A C 1
ATOM 881 O O . ILE A 1 108 ? -3.829 -21.632 24.979 1.00 98.38 108 ILE A O 1
ATOM 885 N N . ILE A 1 109 ? -4.725 -19.772 25.860 1.00 98.25 109 ILE A N 1
ATOM 886 C CA . ILE A 1 109 ? -4.133 -19.953 27.198 1.00 98.25 109 ILE A CA 1
ATOM 887 C C . ILE A 1 109 ? -4.601 -21.264 27.835 1.00 98.25 109 ILE A C 1
ATOM 889 O O . ILE A 1 109 ? -3.780 -22.007 28.367 1.00 98.25 109 ILE A O 1
ATOM 893 N N . VAL A 1 110 ? -5.899 -21.572 27.762 1.00 98.00 110 VAL A N 1
ATOM 894 C CA . VAL A 1 110 ? -6.452 -22.821 28.309 1.00 98.00 110 VAL A CA 1
ATOM 895 C C . VAL A 1 110 ? -5.838 -24.038 27.619 1.00 98.00 110 VAL A C 1
ATOM 897 O O . VAL A 1 110 ? -5.438 -24.979 28.298 1.00 98.00 110 VAL A O 1
ATOM 900 N N . VAL A 1 111 ? -5.709 -24.017 26.290 1.00 97.81 111 VAL A N 1
ATOM 901 C CA . VAL A 1 111 ? -5.079 -25.114 25.537 1.00 97.81 111 VAL A CA 1
ATOM 902 C C . VAL A 1 111 ? -3.620 -25.303 25.953 1.00 97.81 111 VAL A C 1
ATOM 904 O O . VAL A 1 111 ? -3.211 -26.428 26.228 1.00 97.81 111 VAL A O 1
ATOM 907 N N . LEU A 1 112 ? -2.843 -24.222 26.057 1.00 97.75 112 LEU A N 1
ATOM 908 C CA . LEU A 1 112 ? -1.445 -24.291 26.495 1.00 97.75 112 LEU A CA 1
ATOM 909 C C . LEU A 1 112 ? -1.310 -24.808 27.931 1.00 97.75 112 LEU A C 1
ATOM 911 O O . LEU A 1 112 ? -0.428 -25.617 28.209 1.00 97.75 112 LEU A O 1
ATOM 915 N N . TYR A 1 113 ? -2.197 -24.379 28.829 1.00 97.38 113 TYR A N 1
ATOM 916 C CA . TYR A 1 113 ? -2.230 -24.856 30.208 1.00 97.38 113 TYR A CA 1
ATOM 917 C C . TYR A 1 113 ? -2.498 -26.364 30.281 1.00 97.38 113 TYR A C 1
ATOM 919 O O . TYR A 1 113 ? -1.775 -27.085 30.964 1.00 97.38 113 TYR A O 1
ATOM 927 N N . LEU A 1 114 ? -3.495 -26.852 29.536 1.00 97.19 114 LEU A N 1
ATOM 928 C CA . LEU A 1 114 ? -3.810 -28.281 29.473 1.00 97.19 114 LEU A CA 1
ATOM 929 C C . LEU A 1 114 ? -2.653 -29.097 28.885 1.00 97.19 114 LEU A C 1
ATOM 931 O O . LEU A 1 114 ? -2.325 -30.152 29.421 1.00 97.19 114 LEU A O 1
ATOM 935 N N . LEU A 1 115 ? -2.004 -28.599 27.828 1.00 96.88 115 LEU A N 1
ATOM 936 C CA . LEU A 1 115 ? -0.832 -29.251 27.235 1.00 96.88 115 LEU A CA 1
ATOM 937 C C . LEU A 1 115 ? 0.336 -29.326 28.222 1.00 96.88 115 LEU A C 1
ATOM 939 O O . LEU A 1 115 ? 0.963 -30.372 28.328 1.00 96.88 115 LEU A O 1
ATOM 943 N N . SER A 1 116 ? 0.589 -28.264 28.989 1.00 95.19 116 SER A N 1
ATOM 944 C CA . SER A 1 116 ? 1.638 -28.258 30.015 1.00 95.19 116 SER A CA 1
ATOM 945 C C . SER A 1 116 ? 1.393 -29.246 31.157 1.00 95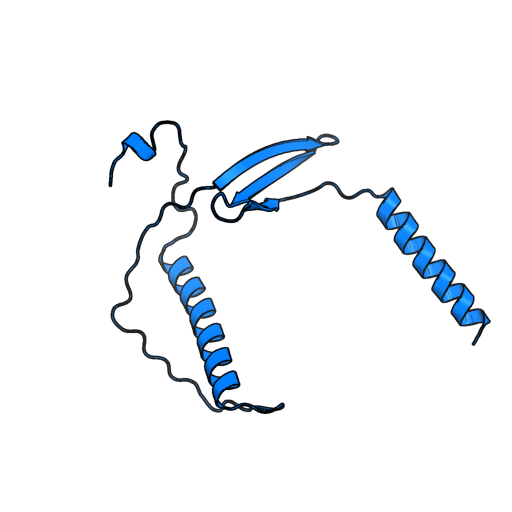.19 116 SER A C 1
ATOM 947 O O . SER A 1 116 ? 2.339 -29.562 31.866 1.00 95.19 116 SER A O 1
ATOM 949 N N . PHE A 1 117 ? 0.150 -29.677 31.384 1.00 91.19 117 PHE A N 1
ATOM 950 C CA . PHE A 1 117 ? -0.181 -30.691 32.390 1.00 91.19 117 PHE A CA 1
ATOM 951 C C . PHE A 1 117 ? -0.123 -32.119 31.822 1.00 91.19 117 PHE A C 1
ATOM 953 O O . PHE A 1 117 ? -0.067 -33.088 32.573 1.00 91.19 117 PHE A O 1
ATOM 960 N N . MET A 1 118 ? -0.195 -32.251 30.494 1.00 86.56 118 MET A N 1
ATOM 961 C CA . MET A 1 118 ? -0.168 -33.526 29.777 1.00 86.56 118 MET A CA 1
ATOM 962 C C . MET A 1 118 ? 1.259 -33.954 29.380 1.00 86.56 118 MET A C 1
ATOM 964 O O . MET A 1 118 ? 1.475 -35.134 29.107 1.00 86.56 118 MET A O 1
ATOM 968 N N . VAL A 1 119 ? 2.200 -33.002 29.342 1.00 71.06 119 VAL A N 1
ATOM 969 C CA . VAL A 1 119 ? 3.659 -33.209 29.238 1.00 71.06 119 VAL A CA 1
ATOM 970 C C . VAL A 1 119 ? 4.242 -33.439 30.626 1.00 71.06 119 VAL A C 1
ATOM 972 O O . VAL A 1 119 ? 5.036 -34.395 30.763 1.00 71.06 119 VAL A O 1
#

Radiu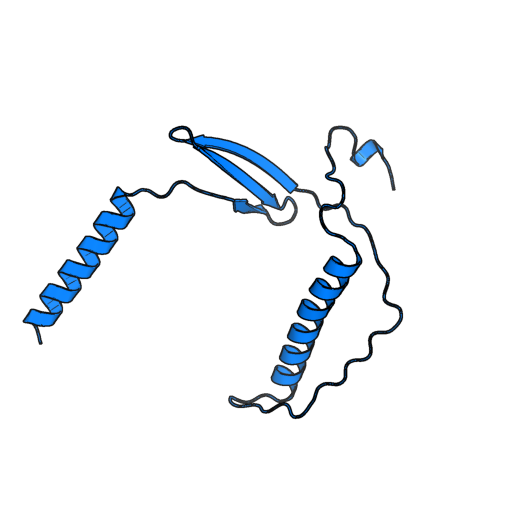s of gyration: 24.06 Å; chains: 1; bounding box: 47×49×56 Å

Foldseek 3Di:
DDCVVCVPPDDDDDPDDPVVVVVVVVVVVVVVVVVVVDVVVDDDDDDDPDDDDDDPPDDDDDDDFDKDWDWDDDPNDIKIWIARPPPRDIDIDDDDDPVVVVVVVVVVVVVVVVVVVVD

Sequence (119 aa):
FNEQYLSGFIAETFSVDHVKAAETARTIMDREIERQVEHDIGGDTQDIDSIDSDFKSIKLKYILLPVWLSAYQYKGKSYQIMVNAFNGKVYGQRPYSFWKIAFLVLAIIVVLYLLSFMV